Protein AF-A0A5K0XI05-F1 (afdb_monomer_lite)

Radius of gyration: 13.12 Å; chains: 1; bounding box: 31×20×34 Å

Sequence (84 aa):
AQSSLPADYMVIQTDITPRMRAILINWLIEVHMKFELMPETLFLMVELLDRFLSANVIKKNDMQLVGLTTLLIASKYEDFWHPK

pLDDT: mean 91.56, std 12.15, range [38.75, 98.56]

Organism: NCBI:txid210225

Foldseek 3Di:
DPPDQDPPLQPVEDADDPVNVVVLLVVVVVVCVVVVADPQLSVQLNVQLSVCSSPDHDHPVCNNVSSVVSSVVSRVVRVVPPDD

Secondary structure (DSSP, 8-state):
---PPPTTGGGG-SS--HHHHHHHHHHHHHHHHHTT--HHHHHHHHHHHHHHHHH----GGGHHHHHHHHHHHHHHHHTTT---

Structure (mmCIF, N/CA/C/O backbone):
data_AF-A0A5K0XI05-F1
#
_entry.id   AF-A0A5K0XI05-F1
#
loop_
_atom_site.group_PDB
_atom_site.id
_atom_site.type_symbol
_atom_site.label_atom_id
_atom_site.label_alt_id
_atom_site.label_comp_id
_atom_site.label_asym_id
_atom_site.label_entity_id
_atom_site.label_seq_id
_atom_site.pdbx_PDB_ins_code
_atom_site.Cartn_x
_atom_site.Cartn_y
_atom_site.Cartn_z
_atom_site.occupancy
_atom_site.B_iso_or_equiv
_atom_site.auth_seq_id
_atom_site.auth_comp_id
_atom_site.auth_asym_id
_atom_site.auth_atom_id
_atom_site.pdbx_PDB_model_num
ATOM 1 N N . ALA A 1 1 ? -15.524 5.198 -17.464 1.00 38.75 1 ALA A N 1
ATOM 2 C CA . ALA A 1 1 ? -15.846 6.160 -16.395 1.00 38.75 1 ALA A CA 1
ATOM 3 C C . ALA A 1 1 ? -14.824 5.980 -15.283 1.00 38.75 1 ALA A C 1
ATOM 5 O O . ALA A 1 1 ? -14.758 4.895 -14.720 1.00 38.75 1 ALA A O 1
ATOM 6 N N . GLN A 1 2 ? -13.971 6.978 -15.036 1.00 46.09 2 GLN A N 1
ATOM 7 C CA . GLN A 1 2 ? -13.108 6.997 -13.852 1.00 46.09 2 GLN A CA 1
ATOM 8 C C . GLN A 1 2 ? -14.027 7.093 -12.631 1.00 46.09 2 GLN A C 1
ATOM 10 O O . GLN A 1 2 ? -14.623 8.136 -12.381 1.00 46.09 2 GLN A O 1
ATOM 15 N N . SER A 1 3 ? -14.224 5.979 -11.929 1.00 56.84 3 SER A N 1
ATOM 16 C CA . SER A 1 3 ? -14.905 5.973 -10.639 1.00 56.84 3 SER A CA 1
ATOM 17 C C . SER A 1 3 ? -13.991 6.676 -9.641 1.00 56.84 3 SER A C 1
ATOM 19 O O . SER A 1 3 ? -13.037 6.076 -9.147 1.00 56.84 3 SER A O 1
ATOM 21 N N . SER A 1 4 ? -14.231 7.962 -9.395 1.00 68.94 4 SER A N 1
ATOM 22 C CA . SER A 1 4 ? -13.554 8.702 -8.335 1.00 68.94 4 SER A CA 1
ATOM 23 C C . SER A 1 4 ? -13.861 8.037 -6.994 1.00 68.94 4 SER A C 1
ATOM 25 O O . SER A 1 4 ? -15.033 7.854 -6.654 1.00 68.94 4 SER A O 1
ATOM 27 N N . LEU A 1 5 ? -12.821 7.664 -6.248 1.00 72.31 5 LEU A N 1
ATOM 28 C CA . LEU A 1 5 ? -12.967 7.133 -4.895 1.00 72.31 5 LEU A CA 1
ATOM 29 C C . LEU A 1 5 ? -13.703 8.156 -4.013 1.00 72.31 5 LEU A C 1
ATOM 31 O O . LEU A 1 5 ? -13.419 9.353 -4.119 1.00 72.31 5 LEU A O 1
ATOM 35 N N . PRO A 1 6 ? -14.629 7.721 -3.141 1.00 71.50 6 PRO A N 1
ATOM 36 C CA . PRO A 1 6 ? -15.218 8.606 -2.146 1.00 71.50 6 PRO A CA 1
ATOM 37 C C . PRO A 1 6 ? -14.111 9.238 -1.296 1.00 71.50 6 PRO A C 1
ATOM 39 O O . PRO A 1 6 ? -13.198 8.532 -0.864 1.00 71.50 6 PRO A O 1
ATOM 42 N N . ALA A 1 7 ? -14.204 10.545 -1.030 1.00 70.12 7 ALA A N 1
ATOM 43 C CA . ALA A 1 7 ? -13.193 11.283 -0.263 1.00 70.12 7 ALA A CA 1
ATOM 44 C C . ALA A 1 7 ? -12.898 10.652 1.117 1.00 70.12 7 ALA A C 1
ATOM 46 O O . ALA A 1 7 ? -11.775 10.736 1.601 1.00 70.12 7 ALA A O 1
ATOM 47 N N . ASP A 1 8 ? -13.883 9.950 1.685 1.00 80.56 8 ASP A N 1
ATOM 48 C CA . ASP A 1 8 ? -13.838 9.306 3.000 1.00 80.56 8 ASP A CA 1
ATOM 49 C C . ASP A 1 8 ? -13.938 7.768 2.936 1.00 80.56 8 ASP A C 1
ATOM 51 O O . ASP A 1 8 ? -14.480 7.126 3.835 1.00 80.56 8 ASP A O 1
ATOM 55 N N . TYR A 1 9 ? -13.408 7.120 1.888 1.00 85.44 9 TYR A N 1
ATOM 56 C CA . TYR A 1 9 ? -13.495 5.652 1.765 1.00 85.44 9 TYR A CA 1
ATOM 57 C C . TYR A 1 9 ? -12.877 4.891 2.956 1.00 85.44 9 TYR A C 1
ATOM 59 O O . TYR A 1 9 ? -13.259 3.759 3.236 1.00 85.44 9 TYR A O 1
ATOM 67 N N . MET A 1 10 ? -11.948 5.514 3.687 1.00 89.56 10 MET A N 1
ATOM 68 C CA . MET A 1 10 ? -11.325 4.937 4.881 1.00 89.56 10 MET A CA 1
ATOM 69 C C . MET A 1 10 ? -12.260 4.846 6.095 1.00 89.56 10 MET A C 1
ATOM 71 O O . MET A 1 10 ? -11.905 4.180 7.061 1.00 89.56 10 MET A O 1
ATOM 75 N N . VAL A 1 11 ? -13.448 5.462 6.070 1.00 88.75 11 VAL A N 1
ATOM 76 C CA . VAL A 1 11 ? -14.403 5.430 7.197 1.00 88.75 11 VAL A CA 1
ATOM 77 C C . VAL A 1 11 ? -14.932 4.021 7.478 1.00 88.75 11 VAL A C 1
ATOM 79 O O . VAL A 1 11 ? -15.288 3.717 8.614 1.00 88.75 11 VAL A O 1
ATOM 82 N N . ILE A 1 12 ? -14.947 3.132 6.479 1.00 90.88 12 ILE A N 1
ATOM 83 C CA . ILE A 1 12 ? -15.386 1.741 6.680 1.00 90.88 12 ILE A CA 1
ATOM 84 C C . ILE A 1 12 ? -14.352 0.894 7.432 1.00 90.88 12 ILE A C 1
ATOM 86 O O . ILE A 1 12 ? -14.670 -0.198 7.900 1.00 90.88 12 ILE A O 1
ATOM 90 N N . GLN A 1 13 ? -13.104 1.359 7.513 1.00 93.25 13 GLN A N 1
ATOM 91 C CA . GLN A 1 13 ? -12.011 0.604 8.103 1.00 93.25 13 GLN A CA 1
ATOM 92 C C . GLN A 1 13 ? -12.035 0.717 9.626 1.00 93.25 13 GLN A C 1
ATOM 94 O O . GLN A 1 13 ? -11.998 1.811 10.183 1.00 93.25 13 GLN A O 1
ATOM 99 N N . THR A 1 14 ? -12.061 -0.426 10.309 1.00 93.88 14 THR A N 1
ATOM 100 C CA . THR A 1 14 ? -12.135 -0.483 11.778 1.00 93.88 14 THR A CA 1
ATOM 101 C C . THR A 1 14 ? -10.777 -0.673 12.453 1.00 93.88 14 THR A C 1
ATOM 103 O O . THR A 1 14 ? -10.609 -0.251 13.593 1.00 93.88 14 THR A O 1
ATOM 106 N N . ASP A 1 15 ? -9.810 -1.288 11.764 1.00 95.31 15 ASP A N 1
ATOM 107 C CA . ASP A 1 15 ? -8.508 -1.692 12.332 1.00 95.31 15 ASP A CA 1
ATOM 108 C C . ASP A 1 15 ? -7.301 -1.040 11.624 1.00 95.31 15 ASP A C 1
ATOM 110 O O . ASP A 1 15 ? -6.150 -1.177 12.045 1.00 95.31 15 ASP A O 1
ATOM 114 N N . ILE A 1 16 ? -7.545 -0.293 10.542 1.00 95.44 16 ILE A N 1
ATOM 115 C CA . ILE A 1 16 ? -6.520 0.471 9.824 1.00 95.44 16 ILE A CA 1
ATOM 116 C C . ILE A 1 16 ? -6.889 1.951 9.766 1.00 95.44 16 ILE A C 1
ATOM 118 O O . ILE A 1 16 ? -8.057 2.324 9.776 1.00 95.44 16 ILE A O 1
ATOM 122 N N . THR A 1 17 ? -5.873 2.809 9.693 1.00 95.62 17 THR A N 1
ATOM 123 C CA . THR A 1 17 ? -6.043 4.269 9.665 1.00 95.62 17 THR A CA 1
ATOM 124 C C . THR A 1 17 ? -5.391 4.881 8.423 1.00 95.62 17 THR A C 1
ATOM 126 O O . THR A 1 17 ? -4.439 4.302 7.883 1.00 95.62 17 THR A O 1
ATOM 129 N N . PRO A 1 18 ? -5.793 6.098 8.004 1.00 94.81 18 PRO A N 1
ATOM 130 C CA . PRO A 1 18 ? -5.120 6.819 6.920 1.00 94.81 18 PRO A CA 1
ATOM 131 C C . PRO A 1 18 ? -3.608 6.989 7.146 1.00 94.81 18 PRO A C 1
ATOM 133 O O . PRO A 1 18 ? -2.816 6.907 6.207 1.00 94.81 18 PRO A O 1
ATOM 136 N N . ARG A 1 19 ? -3.179 7.149 8.407 1.00 95.88 19 ARG A N 1
ATOM 137 C CA . ARG A 1 19 ? -1.756 7.212 8.772 1.00 95.88 19 ARG A CA 1
ATOM 138 C C . ARG A 1 19 ? -1.038 5.887 8.519 1.00 95.88 19 ARG A C 1
ATOM 140 O O . ARG A 1 19 ? 0.075 5.892 8.004 1.00 95.88 19 ARG A O 1
ATOM 147 N N . MET A 1 20 ? -1.659 4.759 8.862 1.00 97.00 20 MET A N 1
ATOM 148 C CA . MET A 1 20 ? -1.087 3.438 8.579 1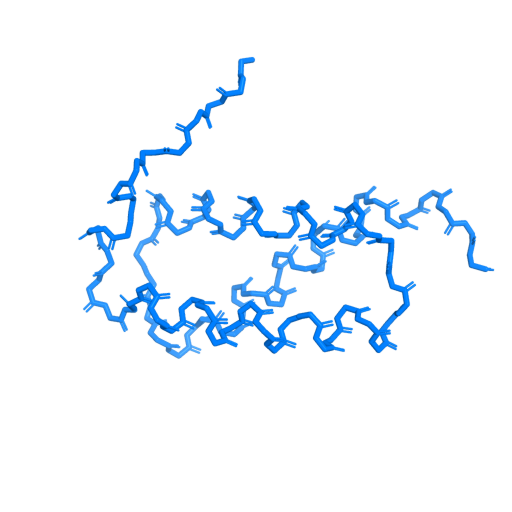.00 97.00 20 MET A CA 1
ATOM 149 C C . MET A 1 20 ? -0.955 3.209 7.073 1.00 97.00 20 MET A C 1
ATOM 151 O O . MET A 1 20 ? 0.062 2.676 6.635 1.00 97.00 20 MET A O 1
ATOM 155 N N . ARG A 1 21 ? -1.924 3.679 6.273 1.00 96.69 21 ARG A N 1
ATOM 156 C CA . ARG A 1 21 ? -1.827 3.654 4.805 1.00 96.69 21 ARG A CA 1
ATOM 157 C C . ARG A 1 21 ? -0.619 4.440 4.312 1.00 96.69 21 ARG A C 1
ATOM 159 O O . ARG A 1 21 ? 0.120 3.928 3.482 1.00 96.69 21 ARG A O 1
ATOM 166 N N . ALA A 1 22 ? -0.396 5.648 4.825 1.00 97.19 22 ALA A N 1
ATOM 167 C CA . ALA A 1 22 ? 0.764 6.449 4.436 1.00 97.19 22 ALA A CA 1
ATOM 168 C C . ALA A 1 22 ? 2.093 5.734 4.749 1.00 97.19 22 ALA A C 1
ATOM 170 O O . ALA A 1 22 ? 2.989 5.714 3.910 1.00 97.19 22 ALA A O 1
ATOM 171 N N . ILE A 1 23 ? 2.194 5.089 5.918 1.00 98.25 23 ILE A N 1
ATOM 172 C CA . ILE A 1 23 ? 3.375 4.297 6.302 1.00 98.25 23 ILE A CA 1
ATOM 173 C C . ILE A 1 23 ? 3.571 3.105 5.353 1.00 98.25 23 ILE A C 1
ATOM 175 O O . ILE A 1 23 ? 4.689 2.867 4.901 1.00 98.25 23 ILE A O 1
ATOM 179 N N . LEU A 1 24 ? 2.495 2.379 5.025 1.00 98.06 24 LEU A N 1
ATOM 180 C CA . LEU A 1 24 ? 2.549 1.268 4.071 1.00 98.06 24 LEU A CA 1
ATOM 181 C C . LEU A 1 24 ? 3.017 1.741 2.690 1.00 98.06 24 LEU A C 1
ATOM 183 O O . LEU A 1 24 ? 3.901 1.117 2.115 1.00 98.06 24 LEU A O 1
ATOM 187 N N . ILE A 1 25 ? 2.452 2.834 2.170 1.00 98.25 25 ILE A N 1
ATOM 188 C CA . ILE A 1 25 ? 2.823 3.375 0.855 1.00 98.25 25 ILE A CA 1
ATOM 189 C C . ILE A 1 25 ? 4.292 3.793 0.838 1.00 98.25 25 ILE A C 1
ATOM 191 O O . ILE A 1 25 ? 4.989 3.451 -0.110 1.00 98.25 25 ILE A O 1
ATOM 195 N N . ASN A 1 26 ? 4.788 4.460 1.885 1.00 98.44 26 ASN A N 1
ATOM 196 C CA . ASN A 1 26 ? 6.206 4.812 1.973 1.00 98.44 26 ASN A CA 1
ATOM 197 C C . ASN A 1 26 ? 7.104 3.571 1.873 1.00 98.44 26 ASN A C 1
ATOM 199 O O . ASN A 1 26 ? 8.054 3.553 1.098 1.00 98.44 26 ASN A O 1
ATOM 203 N N . TRP A 1 27 ? 6.769 2.510 2.609 1.00 98.31 27 TRP A N 1
ATOM 204 C CA . TRP A 1 27 ? 7.508 1.252 2.529 1.00 98.31 27 TRP A CA 1
ATOM 205 C C . TRP A 1 27 ? 7.405 0.594 1.141 1.00 98.31 27 TRP A C 1
ATOM 207 O O . TRP A 1 27 ? 8.400 0.106 0.614 1.00 98.31 27 TRP A O 1
ATOM 217 N N . LEU A 1 28 ? 6.231 0.619 0.500 1.00 98.50 28 LEU A N 1
ATOM 218 C CA . LEU A 1 28 ? 6.056 0.085 -0.857 1.00 98.50 28 LEU A CA 1
ATOM 219 C C . LEU A 1 28 ? 6.827 0.881 -1.918 1.00 98.50 28 LEU A C 1
ATOM 221 O O . LEU A 1 28 ? 7.254 0.279 -2.898 1.00 98.50 28 LEU A O 1
ATOM 225 N N . ILE A 1 29 ? 7.044 2.188 -1.728 1.00 98.44 29 ILE A N 1
ATOM 226 C CA . ILE A 1 29 ? 7.912 2.997 -2.600 1.00 98.44 29 ILE A CA 1
ATOM 227 C C . ILE A 1 29 ? 9.353 2.478 -2.537 1.00 98.44 29 ILE A C 1
ATOM 229 O O . ILE A 1 29 ? 9.977 2.283 -3.574 1.00 98.44 29 ILE A O 1
ATOM 233 N N . GLU A 1 30 ? 9.869 2.175 -1.344 1.00 98.38 30 GLU A N 1
ATOM 234 C CA . GLU A 1 30 ? 11.213 1.597 -1.193 1.00 98.38 30 GLU A CA 1
ATOM 235 C C . GLU A 1 30 ? 11.325 0.230 -1.890 1.00 98.38 30 GLU A C 1
ATOM 237 O O . GLU A 1 30 ? 12.325 -0.060 -2.552 1.00 98.38 30 GLU A O 1
ATOM 242 N N . VAL A 1 31 ? 10.283 -0.605 -1.787 1.00 98.06 31 VAL A N 1
ATOM 243 C CA . VAL A 1 31 ? 10.216 -1.896 -2.491 1.00 98.06 31 VAL A CA 1
ATOM 244 C C . VAL A 1 31 ? 10.177 -1.685 -4.007 1.00 98.06 31 VAL A C 1
ATOM 246 O O . VAL A 1 31 ? 10.962 -2.305 -4.720 1.00 98.06 31 VAL A O 1
ATOM 249 N N . HIS A 1 32 ? 9.311 -0.797 -4.499 1.00 97.81 32 HIS A N 1
ATOM 250 C CA . HIS A 1 32 ? 9.202 -0.428 -5.915 1.00 97.81 32 HIS A CA 1
ATOM 251 C C . HIS A 1 32 ? 10.552 0.018 -6.491 1.00 97.81 32 HIS A C 1
ATOM 253 O O . HIS A 1 32 ? 10.984 -0.527 -7.508 1.00 97.81 32 HIS A O 1
ATOM 259 N N . MET A 1 33 ? 11.263 0.907 -5.789 1.00 97.06 33 MET A N 1
ATOM 260 C CA . MET A 1 33 ? 12.588 1.391 -6.188 1.00 97.06 33 MET A CA 1
ATOM 261 C C . MET A 1 33 ? 13.628 0.271 -6.230 1.00 97.06 33 MET A C 1
ATOM 263 O O . MET A 1 33 ? 14.419 0.202 -7.166 1.00 97.06 33 MET A O 1
ATOM 267 N N . LYS A 1 34 ? 13.623 -0.635 -5.245 1.00 97.12 34 LYS A N 1
ATOM 268 C CA . LYS A 1 34 ? 14.558 -1.770 -5.196 1.00 97.12 34 LYS A CA 1
ATOM 269 C C . LYS A 1 34 ? 14.398 -2.719 -6.384 1.00 97.12 34 LYS A C 1
ATOM 271 O O . LYS A 1 34 ? 15.364 -3.365 -6.780 1.00 97.12 34 LYS A O 1
ATOM 276 N N . PHE A 1 35 ? 13.184 -2.832 -6.911 1.00 95.38 35 PHE A N 1
ATOM 277 C CA . PHE A 1 35 ? 12.898 -3.633 -8.093 1.00 95.38 35 PHE A CA 1
ATOM 278 C C . PHE A 1 35 ? 12.987 -2.837 -9.392 1.00 95.38 35 PHE A C 1
ATOM 280 O O . PHE A 1 35 ? 12.722 -3.436 -10.427 1.00 95.38 35 PHE A O 1
ATOM 287 N N . GLU A 1 36 ? 13.350 -1.550 -9.368 1.00 95.62 36 GLU A N 1
ATOM 288 C CA . GLU A 1 36 ? 13.487 -0.706 -10.564 1.00 95.62 36 GLU A CA 1
ATOM 289 C C . GLU A 1 36 ? 12.259 -0.830 -11.484 1.00 95.62 36 GLU A C 1
ATOM 291 O O . GLU A 1 36 ? 12.377 -1.136 -12.671 1.00 95.62 36 GLU A O 1
ATOM 296 N N . LEU A 1 37 ? 11.064 -0.734 -10.893 1.00 95.94 37 LEU A N 1
ATOM 297 C CA . LEU A 1 37 ? 9.795 -0.821 -11.619 1.00 95.94 37 LEU A CA 1
ATOM 298 C C . LEU A 1 37 ? 9.442 0.533 -12.241 1.00 95.94 37 LEU A C 1
ATOM 300 O O . LEU A 1 37 ? 9.854 1.588 -11.747 1.00 95.94 37 LEU A O 1
ATOM 304 N N . MET A 1 38 ? 8.624 0.509 -13.288 1.00 95.44 38 MET A N 1
ATOM 305 C CA . MET A 1 38 ? 8.148 1.720 -13.959 1.00 95.44 38 MET A CA 1
ATOM 306 C C . MET A 1 38 ? 7.377 2.650 -12.994 1.00 95.44 38 MET A C 1
ATOM 308 O O . MET A 1 38 ? 6.687 2.168 -12.086 1.00 95.44 38 MET A O 1
ATOM 312 N N . PRO A 1 39 ? 7.460 3.988 -13.137 1.00 95.88 39 PRO A N 1
ATOM 313 C CA . PRO A 1 39 ? 6.666 4.924 -12.333 1.00 95.88 39 PRO A CA 1
ATOM 314 C C . PRO A 1 39 ? 5.154 4.650 -12.393 1.00 95.88 39 PRO A C 1
ATOM 316 O O . PRO A 1 39 ? 4.460 4.761 -11.383 1.00 95.88 39 PRO A O 1
ATOM 319 N N . GLU A 1 40 ? 4.654 4.233 -13.554 1.00 96.19 40 GLU A N 1
ATOM 320 C CA . GLU A 1 40 ? 3.267 3.841 -13.814 1.00 96.19 40 GLU A CA 1
ATOM 321 C C . GLU A 1 40 ? 2.812 2.720 -12.868 1.00 96.19 40 GLU A C 1
ATOM 323 O O . GLU A 1 40 ? 1.719 2.792 -12.300 1.00 96.19 40 GLU A O 1
ATOM 328 N N . THR A 1 41 ? 3.693 1.754 -12.585 1.00 97.50 41 THR A N 1
ATOM 329 C CA . THR A 1 41 ? 3.455 0.660 -11.634 1.00 97.50 41 THR A CA 1
ATOM 330 C C . THR A 1 41 ? 3.142 1.179 -10.237 1.00 97.50 41 THR A C 1
ATOM 332 O O . THR A 1 41 ? 2.270 0.640 -9.552 1.00 97.50 41 THR A O 1
ATOM 335 N N . LEU A 1 42 ? 3.822 2.243 -9.797 1.00 97.38 42 LEU A N 1
ATOM 336 C CA . LEU A 1 42 ? 3.588 2.839 -8.485 1.00 97.38 42 LEU A CA 1
ATOM 337 C C . LEU A 1 42 ? 2.209 3.505 -8.418 1.00 97.38 42 LEU A C 1
ATOM 339 O O . LEU A 1 42 ? 1.474 3.297 -7.451 1.00 97.38 42 LEU A O 1
ATOM 343 N N . PHE A 1 43 ? 1.843 4.279 -9.443 1.00 96.62 43 PHE A N 1
ATOM 344 C CA . PHE A 1 43 ? 0.545 4.955 -9.494 1.00 96.62 43 PHE A CA 1
ATOM 345 C C . PHE A 1 43 ? -0.609 3.951 -9.552 1.00 96.62 43 PHE A C 1
ATOM 347 O O . PHE A 1 43 ? -1.563 4.070 -8.779 1.0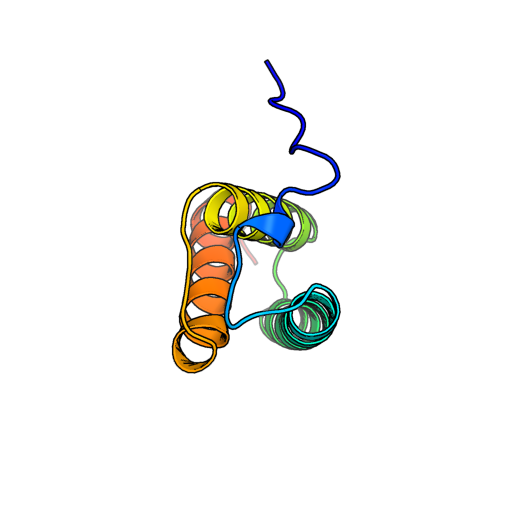0 96.62 43 PHE A O 1
ATOM 354 N N . LEU A 1 44 ? -0.482 2.920 -10.391 1.00 97.50 44 LEU A N 1
ATOM 355 C CA . LEU A 1 44 ? -1.469 1.852 -10.490 1.00 97.50 44 LEU A CA 1
ATOM 356 C C . LEU A 1 44 ? -1.579 1.059 -9.180 1.00 97.50 44 LEU A C 1
ATOM 358 O O . LEU A 1 44 ? -2.684 0.757 -8.733 1.00 97.50 44 LEU A O 1
ATOM 362 N N . MET A 1 45 ? -0.457 0.763 -8.518 1.00 98.19 45 MET A N 1
ATOM 363 C CA . MET A 1 45 ? -0.453 0.088 -7.216 1.00 98.19 45 MET A CA 1
ATOM 364 C C . MET A 1 45 ? -1.256 0.867 -6.166 1.00 98.19 45 MET A C 1
ATOM 366 O O . MET A 1 45 ? -2.070 0.262 -5.463 1.00 98.19 45 MET A O 1
ATOM 370 N N . VAL A 1 46 ? -1.058 2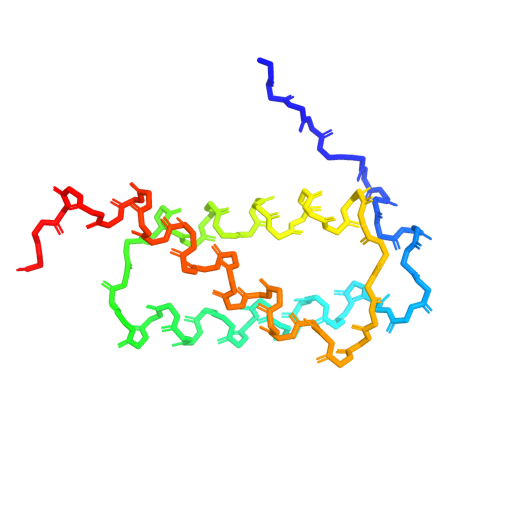.189 -6.071 1.00 97.56 46 VAL A N 1
ATOM 371 C CA . VAL A 1 46 ? -1.785 3.041 -5.114 1.00 97.56 46 VAL A CA 1
ATOM 372 C C . VAL A 1 46 ? -3.278 3.072 -5.439 1.00 97.56 46 VA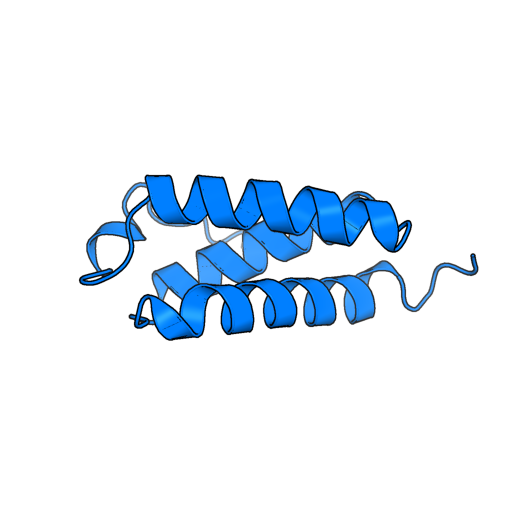L A C 1
ATOM 374 O O . VAL A 1 46 ? -4.104 2.949 -4.536 1.00 97.56 46 VAL A O 1
ATOM 377 N N . GLU A 1 47 ? -3.640 3.175 -6.718 1.00 96.38 47 GLU A N 1
ATOM 378 C CA . GLU A 1 47 ? -5.040 3.158 -7.141 1.00 96.38 47 GLU A CA 1
ATOM 379 C C . GLU A 1 47 ? -5.728 1.821 -6.815 1.00 96.38 47 GLU A C 1
ATOM 381 O O . GLU A 1 47 ? -6.845 1.805 -6.289 1.00 96.38 47 GLU A O 1
ATOM 386 N N . LEU A 1 48 ? -5.062 0.693 -7.084 1.00 97.75 48 LEU A N 1
ATOM 387 C CA . LEU A 1 48 ? -5.569 -0.642 -6.759 1.00 97.75 48 LEU A CA 1
ATOM 388 C C . LEU A 1 48 ? -5.727 -0.838 -5.248 1.00 97.75 48 LEU A C 1
ATOM 390 O O . LEU A 1 48 ? -6.746 -1.375 -4.808 1.00 97.75 48 LEU A O 1
ATOM 394 N N . LEU A 1 49 ? -4.751 -0.381 -4.459 1.00 97.69 49 LEU A N 1
ATOM 395 C CA . LEU A 1 49 ? -4.803 -0.426 -2.999 1.00 97.69 49 LEU A CA 1
ATOM 396 C C . LEU A 1 49 ? -6.013 0.341 -2.467 1.00 97.69 49 LEU A C 1
ATOM 398 O O . LEU A 1 49 ? -6.811 -0.216 -1.715 1.00 97.69 49 LEU A O 1
ATOM 402 N N . ASP A 1 50 ? -6.191 1.588 -2.890 1.00 95.94 50 ASP A N 1
ATOM 403 C CA . ASP A 1 50 ? -7.274 2.434 -2.394 1.00 95.94 50 ASP A CA 1
ATOM 404 C C . ASP A 1 50 ? -8.648 1.906 -2.806 1.00 95.94 50 ASP A C 1
ATOM 406 O O . ASP A 1 50 ? -9.574 1.876 -1.995 1.00 95.94 50 ASP A O 1
ATOM 410 N N . ARG A 1 51 ? -8.777 1.404 -4.041 1.00 95.19 51 ARG A N 1
ATOM 411 C CA . ARG A 1 51 ? -9.997 0.728 -4.500 1.00 95.19 51 ARG A CA 1
ATOM 412 C C . ARG A 1 51 ? -10.306 -0.503 -3.664 1.00 95.19 51 ARG A C 1
ATOM 414 O O . ARG A 1 51 ? -11.454 -0.684 -3.263 1.00 95.19 51 ARG A O 1
ATOM 421 N N . PHE A 1 52 ? -9.308 -1.322 -3.350 1.00 96.19 52 PHE A N 1
ATOM 422 C CA . PHE A 1 52 ? -9.517 -2.500 -2.519 1.00 96.19 52 PHE A CA 1
ATOM 423 C C . PHE A 1 52 ? -9.973 -2.122 -1.103 1.00 96.19 52 PHE A C 1
ATOM 425 O O . PHE A 1 52 ? -10.960 -2.674 -0.614 1.00 96.19 52 PHE A O 1
ATOM 432 N N . LEU A 1 53 ? -9.323 -1.132 -0.485 1.00 95.56 53 LEU A N 1
ATOM 433 C CA . LEU A 1 53 ? -9.675 -0.616 0.843 1.00 95.56 53 LEU A CA 1
ATOM 434 C C . LEU A 1 53 ? -11.015 0.136 0.869 1.00 95.56 53 LEU A C 1
ATOM 436 O O . LEU A 1 53 ? -11.620 0.261 1.929 1.00 95.56 53 LEU A O 1
ATOM 440 N N . SER A 1 54 ? -11.505 0.617 -0.275 1.00 94.00 54 SER A N 1
ATOM 441 C CA . SER A 1 54 ? -12.835 1.234 -0.382 1.00 94.00 54 SER A CA 1
ATOM 442 C C . SER A 1 54 ? -13.984 0.221 -0.336 1.00 94.00 54 SER A C 1
ATOM 444 O O . SER A 1 54 ? -15.118 0.590 -0.041 1.00 94.00 54 SER A O 1
ATOM 446 N N . ALA A 1 55 ? -13.695 -1.051 -0.626 1.00 92.94 55 ALA A N 1
ATOM 447 C CA . ALA A 1 55 ? -14.691 -2.111 -0.757 1.00 92.94 55 ALA A CA 1
ATOM 448 C C . ALA A 1 55 ? -14.531 -3.238 0.277 1.00 92.94 55 ALA A C 1
ATOM 450 O O . ALA A 1 55 ? -15.472 -3.999 0.492 1.00 92.94 55 ALA A O 1
ATOM 451 N N . ASN A 1 56 ? -13.362 -3.362 0.916 1.00 95.06 56 ASN A N 1
ATOM 452 C CA . ASN A 1 56 ? -13.037 -4.474 1.807 1.00 95.06 56 ASN A CA 1
ATOM 453 C C . ASN A 1 56 ? -12.453 -3.965 3.123 1.00 95.06 56 ASN A C 1
ATOM 455 O O . ASN A 1 56 ? -11.431 -3.278 3.131 1.00 95.06 56 ASN A O 1
ATOM 459 N N . VAL A 1 57 ? -13.063 -4.358 4.240 1.00 95.88 57 VAL A N 1
ATOM 460 C CA . VAL A 1 57 ? -12.499 -4.138 5.577 1.00 95.88 57 VAL A CA 1
ATOM 461 C C . VAL A 1 57 ? -11.406 -5.172 5.818 1.00 95.88 57 VAL A C 1
ATOM 463 O O . VAL A 1 57 ? -11.649 -6.370 5.666 1.00 95.88 57 VAL A O 1
ATOM 466 N N . ILE A 1 58 ? -10.216 -4.721 6.209 1.00 96.62 58 ILE A N 1
ATOM 467 C CA . ILE A 1 58 ? -9.086 -5.613 6.488 1.00 96.62 58 ILE A CA 1
ATOM 468 C C . ILE A 1 58 ? -8.598 -5.485 7.923 1.00 96.62 58 ILE A C 1
ATOM 470 O O . ILE A 1 58 ? -8.778 -4.459 8.578 1.00 96.62 58 ILE A O 1
ATOM 474 N N . LYS A 1 59 ? -7.926 -6.535 8.398 1.00 97.19 59 LYS A N 1
ATOM 475 C CA . LYS A 1 59 ? -7.183 -6.490 9.655 1.00 97.19 59 LYS A CA 1
ATOM 476 C C . LYS A 1 59 ? -5.822 -5.852 9.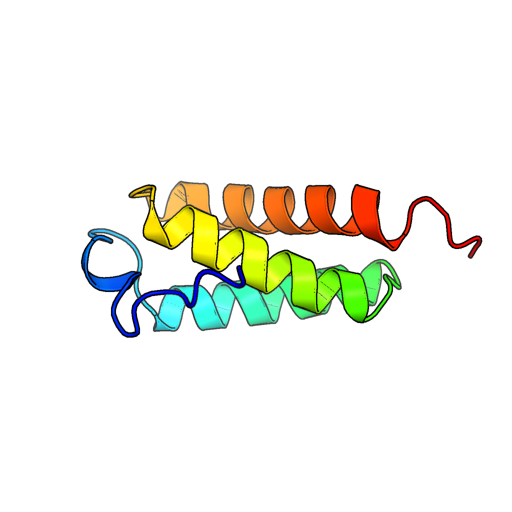426 1.00 97.19 59 LYS A C 1
ATOM 478 O O . LYS A 1 59 ? -5.212 -6.011 8.368 1.00 97.19 59 LYS A O 1
ATOM 483 N N . LYS A 1 60 ? -5.285 -5.217 10.464 1.00 95.50 60 LYS A N 1
ATOM 484 C CA . LYS A 1 60 ? -3.950 -4.612 10.451 1.00 95.50 60 LYS A CA 1
ATOM 485 C C . LYS A 1 60 ? -2.849 -5.583 10.010 1.00 95.50 60 LYS A C 1
ATOM 487 O O . LYS A 1 60 ? -1.932 -5.176 9.301 1.00 95.50 60 LYS A O 1
ATOM 492 N N . ASN A 1 61 ? -2.943 -6.853 10.401 1.00 96.44 61 ASN A N 1
ATOM 493 C CA . ASN A 1 61 ? -1.936 -7.869 10.074 1.00 96.44 61 ASN A CA 1
ATOM 494 C C . ASN A 1 61 ? -1.898 -8.224 8.579 1.00 96.44 61 ASN A C 1
ATOM 496 O O . ASN A 1 61 ? -0.854 -8.638 8.084 1.00 96.44 61 ASN A O 1
ATOM 500 N N . ASP A 1 62 ? -2.993 -8.002 7.851 1.00 97.56 62 ASP A N 1
ATOM 501 C CA . ASP A 1 62 ? -3.091 -8.319 6.422 1.00 97.56 62 ASP A CA 1
ATOM 502 C C . ASP A 1 62 ? -2.648 -7.140 5.540 1.00 97.56 62 ASP A C 1
ATOM 504 O O . ASP A 1 62 ? -2.524 -7.262 4.323 1.00 97.56 62 ASP A O 1
ATOM 508 N N . MET A 1 63 ? -2.371 -5.982 6.142 1.00 96.75 63 MET A N 1
ATOM 509 C CA . MET A 1 63 ? -2.118 -4.732 5.431 1.00 96.75 63 MET A CA 1
ATOM 510 C C . MET A 1 63 ? -0.892 -4.797 4.505 1.00 96.75 63 MET A C 1
ATOM 512 O O . MET A 1 63 ? -0.947 -4.330 3.368 1.00 96.75 63 MET A O 1
ATOM 516 N N . GLN A 1 64 ? 0.202 -5.412 4.961 1.00 98.00 64 GLN A N 1
ATOM 517 C CA . GLN A 1 64 ? 1.398 -5.605 4.132 1.00 98.00 64 GLN A CA 1
ATOM 518 C C . GLN A 1 64 ? 1.172 -6.625 3.014 1.00 98.00 64 GLN A C 1
ATOM 520 O O . GLN A 1 64 ? 1.661 -6.426 1.903 1.00 98.00 64 GLN A O 1
ATOM 525 N N . LEU A 1 65 ? 0.403 -7.684 3.287 1.00 98.38 65 LEU A N 1
ATOM 526 C CA . LEU A 1 65 ? 0.040 -8.688 2.289 1.00 98.38 65 LEU A CA 1
ATOM 527 C C . LEU A 1 65 ? -0.765 -8.052 1.152 1.00 98.38 65 LEU A C 1
ATOM 529 O O . LEU A 1 65 ? -0.429 -8.244 -0.016 1.00 98.38 65 LEU A O 1
ATOM 533 N N . VAL A 1 66 ? -1.786 -7.259 1.489 1.00 98.31 66 VAL A N 1
ATOM 534 C CA . VAL A 1 66 ? -2.586 -6.516 0.506 1.00 98.31 66 VAL A CA 1
ATOM 535 C C . VAL A 1 66 ? -1.695 -5.571 -0.301 1.00 98.31 66 VAL A C 1
ATOM 537 O O . VAL A 1 66 ? -1.737 -5.617 -1.526 1.00 98.31 66 VAL A O 1
ATOM 540 N N . GLY A 1 67 ? -0.839 -4.782 0.355 1.00 98.31 67 GLY A N 1
ATOM 541 C CA . GLY A 1 67 ? 0.060 -3.841 -0.322 1.00 98.31 67 GLY A CA 1
ATOM 542 C C . GLY A 1 67 ? 1.058 -4.493 -1.288 1.00 98.31 67 GLY A C 1
ATOM 543 O O . GLY A 1 67 ? 1.254 -4.020 -2.404 1.00 98.31 67 GLY A O 1
ATOM 544 N N . LEU A 1 68 ? 1.679 -5.610 -0.898 1.00 98.38 68 LEU A N 1
ATOM 545 C CA . LEU A 1 68 ? 2.560 -6.359 -1.802 1.00 98.38 68 LEU A CA 1
ATOM 546 C C . LEU A 1 68 ? 1.786 -7.000 -2.954 1.00 98.38 68 LEU A C 1
ATOM 548 O O . LEU A 1 68 ? 2.284 -7.052 -4.076 1.00 98.38 68 LEU A O 1
ATOM 552 N N . THR A 1 69 ? 0.570 -7.477 -2.690 1.00 98.56 69 THR A N 1
ATOM 553 C CA . THR A 1 69 ? -0.285 -8.072 -3.722 1.00 98.56 69 THR A CA 1
ATOM 554 C C . THR A 1 69 ? -0.690 -7.028 -4.759 1.00 98.56 69 THR A C 1
ATOM 556 O O . THR A 1 69 ? -0.627 -7.312 -5.953 1.00 98.56 69 THR A O 1
ATOM 559 N N . THR A 1 70 ? -1.042 -5.807 -4.345 1.00 98.56 70 THR A N 1
ATOM 560 C CA . THR A 1 70 ? -1.363 -4.727 -5.290 1.00 98.56 70 THR A CA 1
ATOM 561 C C . THR A 1 70 ? -0.143 -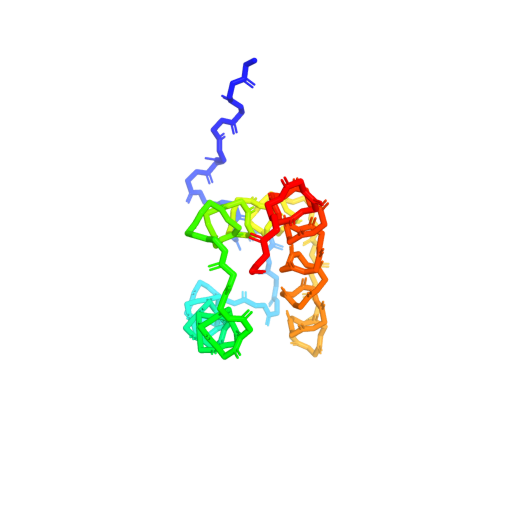4.295 -6.094 1.00 98.56 70 THR A C 1
ATOM 563 O O . THR A 1 70 ? -0.271 -4.104 -7.301 1.00 98.56 70 THR A O 1
ATOM 566 N N . LEU A 1 71 ? 1.046 -4.227 -5.481 1.00 98.44 71 LEU A N 1
ATOM 567 C CA . LEU A 1 71 ? 2.295 -3.958 -6.203 1.00 98.44 71 LEU A CA 1
ATOM 568 C C . LEU A 1 71 ? 2.618 -5.053 -7.230 1.00 98.44 71 LEU A C 1
ATOM 570 O O . LEU A 1 71 ? 2.997 -4.747 -8.356 1.00 98.44 71 LEU A O 1
ATOM 574 N N . LEU A 1 72 ? 2.432 -6.325 -6.866 1.00 97.94 72 LEU A N 1
ATOM 575 C CA . LEU A 1 72 ? 2.640 -7.464 -7.763 1.00 97.94 72 LEU A CA 1
ATOM 576 C C . LEU A 1 72 ? 1.662 -7.462 -8.947 1.00 97.94 72 LEU A C 1
ATOM 578 O O . LEU A 1 72 ? 2.043 -7.801 -10.066 1.00 97.94 72 LEU A O 1
ATOM 582 N N . ILE A 1 73 ? 0.394 -7.122 -8.709 1.00 98.06 73 ILE A N 1
ATOM 583 C CA . ILE A 1 73 ? -0.606 -7.010 -9.777 1.00 98.06 73 ILE A CA 1
ATOM 584 C C . ILE A 1 73 ? -0.247 -5.847 -10.705 1.00 98.06 73 ILE A C 1
ATOM 586 O O . ILE A 1 73 ? -0.257 -6.029 -11.921 1.00 98.06 73 ILE A O 1
ATOM 590 N N . ALA A 1 74 ? 0.107 -4.687 -10.146 1.00 97.88 74 ALA A N 1
ATOM 591 C CA . ALA A 1 74 ? 0.488 -3.518 -10.929 1.00 97.88 74 ALA A CA 1
ATOM 592 C C . ALA A 1 74 ? 1.725 -3.793 -11.797 1.00 97.88 74 ALA A C 1
ATOM 594 O O . ALA A 1 74 ? 1.712 -3.475 -12.981 1.00 97.88 74 ALA A O 1
ATOM 595 N N . SER A 1 75 ? 2.754 -4.458 -11.258 1.00 96.81 75 SER A N 1
ATOM 596 C CA . SER A 1 75 ? 3.973 -4.752 -12.025 1.00 96.81 75 SER A CA 1
ATOM 597 C C . SER A 1 75 ? 3.741 -5.766 -13.141 1.00 96.81 75 SER A C 1
ATOM 599 O O . SER A 1 75 ? 4.301 -5.651 -14.225 1.00 96.81 75 SER A O 1
ATOM 601 N N . LYS A 1 76 ? 2.848 -6.739 -12.936 1.00 95.38 76 LYS A N 1
ATOM 602 C CA . LYS A 1 76 ? 2.411 -7.639 -14.015 1.00 95.38 76 LYS A CA 1
ATOM 603 C C . LYS A 1 76 ? 1.671 -6.912 -15.136 1.00 95.38 76 LYS A C 1
ATOM 605 O O . LYS A 1 76 ? 1.619 -7.444 -16.240 1.00 95.38 76 LYS A O 1
ATOM 610 N N . TYR A 1 77 ? 1.056 -5.772 -14.847 1.00 95.12 77 TYR A N 1
ATOM 611 C CA . TYR A 1 77 ? 0.308 -5.006 -15.834 1.00 95.12 77 TYR A CA 1
ATOM 612 C C . TYR A 1 77 ? 1.215 -4.035 -16.595 1.00 95.12 77 TYR A C 1
ATOM 614 O O . TYR A 1 77 ? 1.236 -4.055 -17.822 1.00 95.12 77 TYR A O 1
ATOM 622 N N . GLU A 1 78 ? 1.997 -3.241 -15.869 1.00 95.19 78 GLU A N 1
ATOM 623 C CA . GLU A 1 78 ? 2.823 -2.177 -16.444 1.00 95.19 78 GLU A CA 1
ATOM 624 C C . GLU A 1 78 ? 4.185 -2.695 -16.929 1.00 95.19 78 GLU A C 1
ATOM 626 O O . GLU A 1 78 ? 4.595 -2.400 -18.046 1.00 95.19 78 GLU A O 1
ATOM 631 N N . ASP A 1 79 ? 4.884 -3.537 -16.161 1.00 90.25 79 ASP A N 1
ATOM 632 C CA . ASP A 1 79 ? 6.266 -3.940 -16.476 1.00 90.25 79 ASP A CA 1
ATOM 633 C C . ASP A 1 79 ? 6.364 -5.172 -17.404 1.00 90.25 79 ASP A C 1
ATOM 635 O O . ASP A 1 79 ? 7.447 -5.497 -17.884 1.00 90.25 79 ASP A O 1
ATOM 639 N N . PHE A 1 80 ? 5.265 -5.878 -17.701 1.00 82.75 80 PHE A N 1
ATOM 640 C CA . PHE A 1 80 ? 5.317 -7.128 -18.486 1.00 82.75 80 PHE A CA 1
ATOM 641 C C . PHE A 1 80 ? 5.817 -6.934 -19.928 1.00 82.75 80 PHE A C 1
ATOM 643 O O . PHE A 1 80 ? 6.479 -7.816 -20.473 1.00 82.75 80 PHE A O 1
ATOM 650 N N . TRP A 1 81 ? 5.514 -5.788 -20.543 1.00 76.50 81 TRP A N 1
ATOM 651 C CA . TRP A 1 81 ? 5.890 -5.478 -21.929 1.00 76.50 81 TRP A CA 1
ATOM 652 C C . TRP A 1 81 ? 7.099 -4.547 -22.051 1.00 76.50 81 TRP A C 1
ATOM 654 O O . TRP A 1 81 ? 7.460 -4.179 -23.167 1.00 76.50 81 TRP A O 1
ATOM 664 N N . HIS A 1 82 ? 7.728 -4.185 -20.934 1.00 72.12 82 HIS A N 1
ATOM 665 C CA . HIS A 1 82 ? 8.879 -3.290 -20.896 1.00 72.12 82 HIS A CA 1
ATOM 666 C C . HIS A 1 82 ? 10.141 -4.114 -20.598 1.00 72.12 82 HIS A C 1
ATOM 668 O O . HIS A 1 82 ? 10.359 -4.501 -19.449 1.00 72.12 82 HIS A O 1
ATOM 674 N N . PRO A 1 83 ? 10.970 -4.441 -21.613 1.00 62.12 83 PRO A N 1
ATOM 675 C CA . PRO A 1 83 ? 12.252 -5.087 -21.372 1.00 62.12 83 PRO A CA 1
ATOM 676 C C . PRO A 1 83 ? 13.116 -4.166 -20.512 1.00 62.12 83 PRO A C 1
ATOM 678 O O . PRO A 1 83 ? 13.218 -2.974 -20.806 1.00 62.12 83 PRO A O 1
ATOM 681 N N . LYS A 1 84 ? 13.722 -4.728 -19.468 1.00 60.69 84 LYS A N 1
ATOM 682 C CA . LYS A 1 84 ? 14.755 -4.051 -18.683 1.00 60.69 84 LYS A CA 1
ATOM 683 C C . LYS A 1 84 ? 16.102 -4.113 -19.385 1.00 60.69 84 LYS A C 1
ATOM 685 O O . LYS A 1 84 ? 16.389 -5.176 -19.985 1.00 60.69 84 LYS A O 1
#

InterPro domains:
  IPR006671 Cyclin, N-terminal [PF00134] (6-84)
  IPR036915 Cyclin-like superfamily [SSF47954] (6-83)
  IPR039361 Cyclin [PTHR10177] (6-80)